Protein AF-A0ABD6FLE9-F1 (afdb_monomer)

Structure (mmCIF, N/CA/C/O backbone):
data_AF-A0ABD6FLE9-F1
#
_entry.id   AF-A0ABD6FLE9-F1
#
loop_
_atom_site.group_PDB
_atom_site.id
_atom_site.type_symbol
_atom_site.label_atom_id
_atom_site.label_alt_id
_atom_site.label_comp_id
_atom_site.label_asym_id
_atom_site.label_entity_id
_atom_site.label_seq_id
_atom_site.pdbx_PDB_ins_code
_atom_site.Cartn_x
_atom_site.Cartn_y
_atom_site.Cartn_z
_atom_site.occupancy
_atom_site.B_iso_or_equiv
_atom_site.auth_seq_id
_atom_site.auth_comp_id
_atom_site.auth_asym_id
_atom_site.auth_atom_id
_atom_site.pdbx_PDB_model_num
ATOM 1 N N . MET A 1 1 ? -10.488 -10.293 -12.423 1.00 70.88 1 MET A N 1
ATOM 2 C CA . MET A 1 1 ? -9.409 -9.292 -12.289 1.00 70.88 1 MET A CA 1
ATOM 3 C C . MET A 1 1 ? -9.300 -8.891 -10.825 1.00 70.88 1 MET A C 1
ATOM 5 O O . MET A 1 1 ? -10.338 -8.878 -10.166 1.00 70.88 1 MET A O 1
ATOM 9 N N . PRO A 1 2 ? -8.090 -8.650 -10.298 1.00 90.94 2 PRO A N 1
ATOM 10 C CA . PRO A 1 2 ? -7.899 -8.196 -8.920 1.00 90.94 2 PRO A CA 1
ATOM 11 C C . PRO A 1 2 ? -8.600 -6.852 -8.661 1.00 90.94 2 PRO A C 1
ATOM 13 O O . PRO A 1 2 ? -8.734 -6.024 -9.560 1.00 90.94 2 PRO A O 1
ATOM 16 N N . ARG A 1 3 ? -9.063 -6.630 -7.425 1.00 94.94 3 ARG A N 1
ATOM 17 C CA . ARG A 1 3 ? -9.631 -5.339 -7.007 1.00 94.94 3 ARG A CA 1
ATOM 18 C C . ARG A 1 3 ? -8.491 -4.407 -6.595 1.00 94.94 3 ARG A C 1
ATOM 20 O O . ARG A 1 3 ? -7.814 -4.668 -5.603 1.00 94.94 3 ARG A O 1
ATOM 27 N N . HIS A 1 4 ? -8.283 -3.334 -7.351 1.00 97.62 4 HIS A N 1
ATOM 28 C CA . HIS A 1 4 ? -7.319 -2.282 -7.020 1.00 97.62 4 HIS A CA 1
ATOM 29 C C . HIS A 1 4 ? -7.989 -1.143 -6.245 1.00 97.62 4 HIS A C 1
ATOM 31 O O . HIS A 1 4 ? -9.197 -0.939 -6.354 1.00 97.62 4 HIS A O 1
ATOM 37 N N . VAL A 1 5 ? -7.192 -0.387 -5.488 1.00 97.62 5 VAL A N 1
ATOM 38 C CA . VAL A 1 5 ? -7.611 0.862 -4.836 1.00 97.62 5 VAL A CA 1
ATOM 39 C C . VAL A 1 5 ? -6.597 1.938 -5.213 1.00 97.62 5 VAL A C 1
ATOM 41 O O . VAL A 1 5 ? -5.568 2.103 -4.550 1.00 97.62 5 VAL A O 1
ATOM 44 N N . LEU A 1 6 ? -6.854 2.632 -6.325 1.00 97.62 6 LEU A N 1
ATOM 45 C CA . LEU A 1 6 ? -5.951 3.650 -6.867 1.00 97.62 6 LEU A CA 1
ATOM 46 C C . LEU A 1 6 ? -6.308 5.045 -6.350 1.00 97.62 6 LEU A C 1
ATOM 48 O O . LEU A 1 6 ? -5.434 5.879 -6.122 1.00 97.62 6 LEU A O 1
ATOM 52 N N . LYS A 1 7 ? -7.593 5.292 -6.124 1.00 96.69 7 LYS A N 1
ATOM 53 C CA . LYS A 1 7 ? -8.146 6.526 -5.566 1.00 96.69 7 LYS A CA 1
ATOM 54 C C . LYS A 1 7 ? -9.378 6.202 -4.728 1.00 96.69 7 LYS A C 1
ATOM 56 O O . LYS A 1 7 ? -9.953 5.125 -4.833 1.00 96.69 7 LYS A O 1
ATOM 61 N N . LEU A 1 8 ? -9.800 7.148 -3.894 1.00 94.25 8 LEU A N 1
ATOM 62 C CA . LEU A 1 8 ? -10.927 6.919 -2.989 1.00 94.25 8 LEU A CA 1
ATOM 63 C C . LEU A 1 8 ? -12.245 6.683 -3.743 1.00 94.25 8 LEU A C 1
ATOM 65 O O . LEU A 1 8 ? -13.047 5.866 -3.315 1.00 94.25 8 LE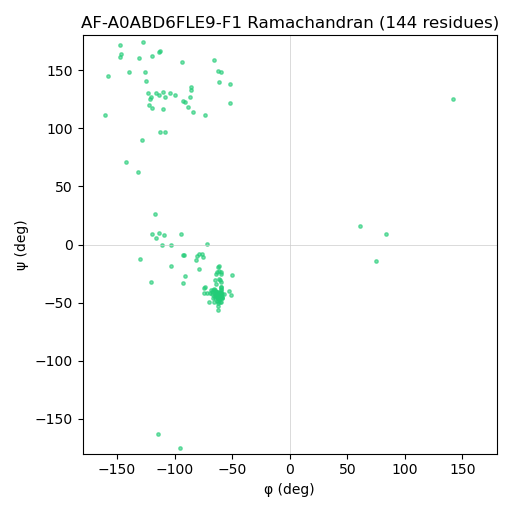U A O 1
ATOM 69 N N . SER A 1 9 ? -12.436 7.337 -4.894 1.00 94.25 9 SER A N 1
ATOM 70 C CA . SER A 1 9 ? -13.621 7.155 -5.744 1.00 94.25 9 SER A CA 1
ATOM 71 C C . SER A 1 9 ? -13.677 5.812 -6.480 1.00 94.25 9 SER A C 1
ATOM 73 O O . SER A 1 9 ? -14.642 5.567 -7.197 1.00 94.25 9 SER A O 1
ATOM 75 N N . ASP A 1 10 ? -12.684 4.935 -6.293 1.00 95.31 10 ASP A N 1
ATOM 76 C CA . ASP A 1 10 ? -12.779 3.525 -6.696 1.00 95.31 10 ASP A CA 1
ATOM 77 C C . ASP A 1 10 ? -13.590 2.691 -5.683 1.00 95.31 10 ASP A C 1
ATOM 79 O O . ASP A 1 10 ? -13.857 1.513 -5.925 1.00 95.31 10 ASP A O 1
ATOM 83 N N . LEU A 1 11 ? -13.947 3.274 -4.534 1.00 95.31 11 LEU A N 1
ATOM 84 C CA . LEU A 1 11 ? -14.779 2.665 -3.502 1.00 95.31 11 LEU A CA 1
ATOM 85 C C . LEU A 1 11 ? -16.186 3.259 -3.566 1.00 95.31 11 LEU A C 1
ATOM 87 O O . LEU A 1 11 ? -16.367 4.478 -3.565 1.00 95.31 11 LEU A O 1
ATOM 91 N N . THR A 1 12 ? -17.187 2.389 -3.578 1.00 96.38 12 THR A N 1
ATOM 92 C CA . THR A 1 12 ? -18.573 2.781 -3.312 1.00 96.38 12 THR A CA 1
ATOM 93 C C . THR A 1 12 ? -18.726 3.249 -1.856 1.00 96.38 12 THR A C 1
ATOM 95 O O . THR A 1 12 ? -17.906 2.884 -1.006 1.00 96.38 12 THR A O 1
ATOM 98 N N . PRO A 1 13 ? -19.772 4.030 -1.525 1.00 94.62 13 PRO A N 1
ATOM 99 C CA . PRO A 1 13 ? -20.042 4.423 -0.141 1.00 94.62 13 PRO A CA 1
ATOM 100 C C . PRO A 1 13 ? -20.119 3.232 0.827 1.00 94.62 13 PRO A C 1
ATOM 102 O O . PRO A 1 13 ? -19.539 3.291 1.911 1.00 94.62 13 PRO A O 1
ATOM 105 N N . ASP A 1 14 ? -20.738 2.126 0.406 1.00 95.88 14 ASP A N 1
ATOM 106 C CA . ASP A 1 14 ? -20.862 0.909 1.216 1.00 95.88 14 ASP A CA 1
ATOM 107 C C . ASP A 1 14 ? -19.505 0.228 1.443 1.00 95.88 14 ASP A C 1
ATOM 109 O O . ASP A 1 14 ? -19.187 -0.181 2.560 1.00 95.88 14 ASP A O 1
ATOM 113 N N . GLU A 1 15 ? -18.662 0.140 0.406 1.00 96.00 15 GLU A N 1
ATOM 114 C CA . GLU A 1 15 ? -17.298 -0.393 0.532 1.00 96.00 15 GLU A CA 1
ATOM 115 C C . GLU A 1 15 ? -16.444 0.478 1.460 1.00 96.00 15 GLU A C 1
ATOM 117 O O . GLU A 1 15 ? -15.712 -0.044 2.303 1.00 96.00 15 GLU A O 1
ATOM 122 N N . LEU A 1 16 ? -16.555 1.804 1.338 1.00 95.00 16 LEU A N 1
ATOM 123 C CA . LEU A 1 16 ? -15.867 2.749 2.212 1.00 95.00 16 LEU A CA 1
ATOM 124 C C . LEU A 1 16 ? -16.305 2.560 3.669 1.00 95.00 16 LEU A C 1
ATOM 126 O O . LEU A 1 16 ? -15.461 2.406 4.553 1.00 95.00 16 LEU A O 1
ATOM 130 N N . GLN A 1 17 ? -17.613 2.515 3.923 1.00 94.25 17 GLN A N 1
ATOM 131 C CA . GLN A 1 17 ? -18.153 2.295 5.261 1.00 94.25 17 GLN A CA 1
ATOM 132 C C . GLN A 1 17 ? -17.702 0.944 5.826 1.00 94.25 17 GLN A C 1
ATOM 134 O O . GLN A 1 17 ? -17.286 0.868 6.984 1.00 94.25 17 GLN A O 1
ATOM 139 N N . HIS A 1 18 ? -17.711 -0.108 5.004 1.00 95.94 18 HIS A N 1
ATOM 140 C CA . HIS A 1 18 ? -17.240 -1.431 5.392 1.00 95.94 18 HIS A CA 1
ATOM 141 C C . HIS A 1 18 ? -15.761 -1.422 5.798 1.00 95.94 18 HIS A C 1
ATOM 143 O O . HIS A 1 18 ? -15.408 -1.973 6.843 1.00 95.94 18 HIS A O 1
ATOM 149 N N . ILE A 1 19 ? -14.897 -0.765 5.015 1.00 96.44 19 ILE A N 1
ATOM 150 C CA . ILE A 1 19 ? -13.466 -0.624 5.321 1.00 96.44 19 ILE A CA 1
ATOM 151 C C . ILE A 1 19 ? -13.269 0.104 6.654 1.00 96.44 19 ILE A C 1
ATOM 153 O O . ILE A 1 19 ? -12.489 -0.354 7.488 1.00 96.44 19 ILE A O 1
ATOM 157 N N . LEU A 1 20 ? -13.992 1.201 6.891 1.00 95.88 20 LEU A N 1
ATOM 158 C CA . LEU A 1 20 ? -13.870 1.986 8.124 1.00 95.88 20 LEU A CA 1
ATOM 159 C C . LEU A 1 20 ? -14.370 1.208 9.350 1.00 95.88 20 LEU A C 1
ATOM 161 O O . LEU A 1 20 ? -13.715 1.205 10.393 1.00 95.88 20 LEU A O 1
ATOM 165 N N . GLN A 1 21 ? -15.479 0.475 9.226 1.00 95.88 21 GLN A N 1
ATOM 166 C CA . GLN A 1 21 ? -15.972 -0.414 10.284 1.00 95.88 21 GLN A CA 1
ATOM 167 C C . GLN A 1 21 ? -15.010 -1.575 10.561 1.00 95.88 21 GLN A C 1
ATOM 169 O O . GLN A 1 21 ? -14.799 -1.950 11.714 1.00 95.88 21 GLN A O 1
ATOM 174 N N . LEU A 1 22 ? -14.414 -2.164 9.521 1.00 97.00 22 LEU A N 1
ATOM 175 C CA . LEU A 1 22 ? -13.400 -3.202 9.681 1.00 97.00 22 LEU A CA 1
ATOM 176 C C . LEU A 1 22 ? -12.149 -2.649 10.373 1.00 97.00 22 LEU A C 1
ATOM 178 O O . LEU A 1 22 ? -11.655 -3.277 11.305 1.00 97.00 22 LEU A O 1
ATOM 182 N N . ALA A 1 23 ? -11.685 -1.459 9.988 1.00 96.75 23 ALA A N 1
ATOM 183 C CA . ALA A 1 23 ? -10.549 -0.804 10.627 1.00 96.75 23 ALA A CA 1
ATOM 184 C C . ALA A 1 23 ? -10.789 -0.570 12.129 1.00 96.75 23 ALA A C 1
ATOM 186 O O . ALA A 1 23 ? -9.907 -0.872 12.934 1.00 96.75 23 ALA A O 1
ATOM 187 N N . ARG A 1 24 ? -11.995 -0.125 12.523 1.00 95.94 24 ARG A N 1
ATOM 188 C CA . ARG A 1 24 ? -12.390 -0.005 13.941 1.00 95.94 24 ARG A CA 1
ATOM 189 C C . ARG A 1 24 ? -12.334 -1.348 14.665 1.00 95.94 24 ARG A C 1
ATOM 191 O O . ARG A 1 24 ? -11.676 -1.450 15.694 1.00 95.94 24 ARG A O 1
ATOM 198 N N . ARG A 1 25 ? -12.936 -2.396 14.092 1.00 96.50 25 ARG A N 1
ATOM 199 C CA . ARG A 1 25 ? -12.933 -3.743 14.690 1.00 96.50 25 ARG A CA 1
ATOM 200 C C . ARG A 1 25 ? -11.522 -4.302 14.878 1.00 96.50 25 ARG A C 1
ATOM 202 O O . ARG A 1 25 ? -11.243 -4.882 15.923 1.00 96.50 25 ARG A O 1
ATOM 209 N N . ILE A 1 26 ? -10.638 -4.113 13.896 1.00 97.44 26 ILE A N 1
ATOM 210 C CA . ILE A 1 26 ? -9.229 -4.527 13.987 1.00 97.44 26 ILE A CA 1
ATOM 211 C C . ILE A 1 26 ? -8.505 -3.737 15.082 1.00 97.44 26 ILE A C 1
ATOM 213 O O . ILE A 1 26 ? -7.737 -4.31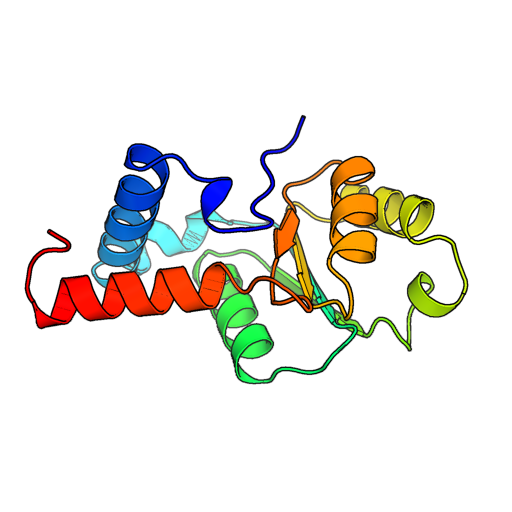5 15.845 1.00 97.44 26 ILE A O 1
ATOM 217 N N . LYS A 1 27 ? -8.748 -2.425 15.181 1.00 96.06 27 LYS A N 1
ATOM 218 C CA . LYS A 1 27 ? -8.141 -1.567 16.208 1.00 96.06 27 LYS A CA 1
ATOM 219 C C . LYS A 1 27 ? -8.594 -1.942 17.624 1.00 96.06 27 LYS A C 1
ATOM 221 O O . LYS A 1 27 ? -7.773 -1.919 18.534 1.00 96.06 27 LYS A O 1
ATOM 226 N N . GLU A 1 28 ? -9.868 -2.291 17.801 1.00 96.50 28 GLU A N 1
ATOM 227 C CA . GLU A 1 28 ? -10.450 -2.703 19.086 1.00 96.50 28 GLU A CA 1
ATOM 228 C C . GLU A 1 28 ? -10.028 -4.124 19.498 1.00 96.50 28 GLU A C 1
ATOM 230 O O . GLU A 1 28 ? -9.792 -4.370 20.677 1.00 96.50 28 GLU A O 1
ATOM 235 N N . ASN A 1 29 ? -9.907 -5.054 18.541 1.00 97.19 29 ASN A N 1
ATOM 236 C CA . ASN A 1 29 ? -9.644 -6.474 18.806 1.00 97.19 29 ASN A CA 1
ATOM 237 C C . ASN A 1 29 ? -8.506 -7.027 17.924 1.00 97.19 29 ASN A C 1
ATOM 239 O O . ASN A 1 29 ? -8.738 -7.942 17.130 1.00 97.19 29 ASN A O 1
ATOM 243 N N . PRO A 1 30 ? -7.268 -6.511 18.034 1.00 96.44 30 PRO A N 1
ATOM 244 C CA . PRO A 1 30 ? -6.176 -6.868 17.123 1.00 96.44 30 PRO A CA 1
ATOM 245 C C . PRO A 1 30 ? -5.842 -8.366 17.132 1.00 96.44 30 PRO A C 1
ATOM 247 O O . PRO A 1 30 ? -5.594 -8.943 16.074 1.00 96.44 30 PRO A O 1
ATOM 250 N N . GLU A 1 31 ? -5.922 -9.018 18.296 1.00 97.19 31 GLU A N 1
ATOM 251 C CA . GLU A 1 31 ? -5.654 -10.456 18.447 1.0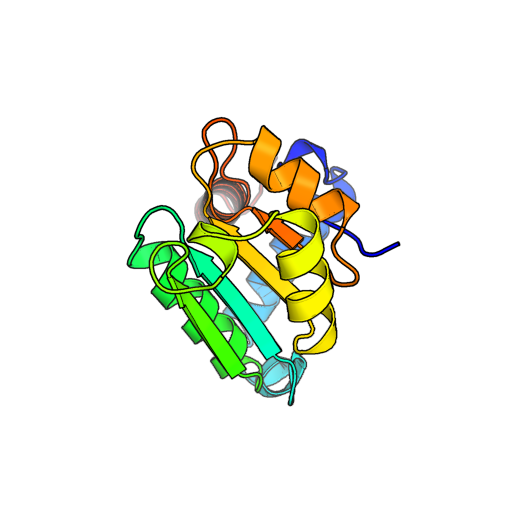0 97.19 31 GLU A CA 1
ATOM 252 C C . GLU A 1 31 ? -6.603 -11.336 17.623 1.00 97.19 31 GLU A C 1
ATOM 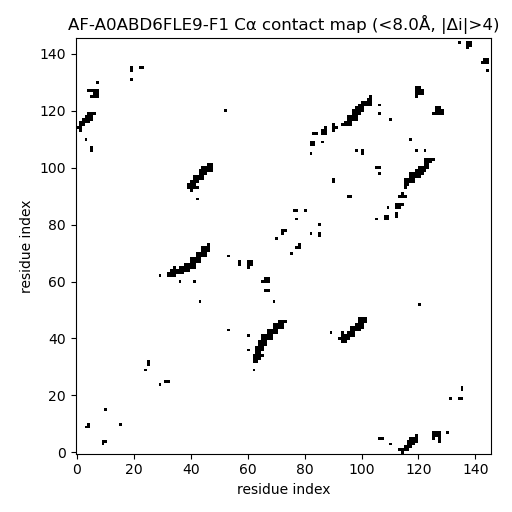254 O O . GLU A 1 31 ? -6.207 -12.395 17.139 1.00 97.19 31 GLU A O 1
ATOM 259 N N . GLN A 1 32 ? -7.840 -10.893 17.373 1.00 97.88 32 GLN A N 1
ATOM 260 C CA . GLN A 1 32 ? -8.782 -11.634 16.528 1.00 97.88 32 GLN A CA 1
ATOM 261 C C . GLN A 1 32 ? -8.295 -11.736 15.071 1.00 97.88 32 GLN A C 1
ATOM 263 O O . GLN A 1 32 ? -8.656 -12.673 14.361 1.00 97.88 32 GLN A O 1
ATOM 268 N N . TYR A 1 33 ? -7.459 -10.794 14.629 1.00 97.81 33 TYR A N 1
ATOM 269 C CA . TYR A 1 33 ? -6.983 -10.686 13.250 1.00 97.81 33 TYR A CA 1
ATOM 270 C C . TYR A 1 33 ? -5.501 -11.049 13.097 1.00 97.81 33 TYR A C 1
ATOM 272 O O . TYR A 1 33 ? -4.951 -10.884 12.007 1.00 97.81 33 TYR A O 1
ATOM 280 N N . HIS A 1 34 ? -4.853 -11.578 14.143 1.00 97.75 34 HIS A N 1
ATOM 281 C CA . HIS A 1 34 ? -3.401 -11.801 14.159 1.00 97.75 34 HIS A CA 1
ATOM 282 C C . HIS A 1 34 ? -2.886 -12.769 13.076 1.00 97.75 34 HIS A C 1
ATOM 284 O O . HIS A 1 34 ? -1.697 -12.793 12.777 1.00 97.75 34 HIS A O 1
ATOM 290 N N . SER A 1 35 ? -3.771 -13.585 12.500 1.00 97.88 35 SER A N 1
ATOM 291 C CA . SER A 1 35 ? -3.471 -14.552 11.437 1.00 97.88 35 SER A CA 1
ATOM 292 C C . SER A 1 35 ? -4.255 -14.293 10.144 1.00 97.88 35 SER A C 1
ATOM 294 O O . SER A 1 35 ? -4.195 -15.099 9.214 1.00 97.88 35 SER A O 1
ATOM 296 N N . ALA A 1 36 ? -4.962 -13.160 10.039 1.00 97.88 36 ALA A N 1
ATOM 297 C CA . ALA 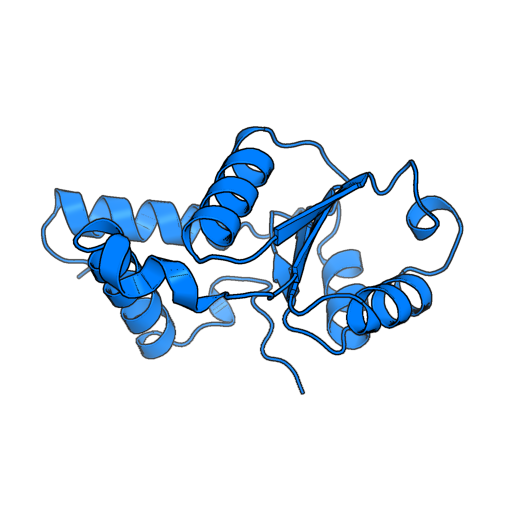A 1 36 ? -5.804 -12.827 8.884 1.00 97.88 36 ALA A CA 1
ATOM 298 C C . ALA A 1 36 ? -5.025 -12.761 7.555 1.00 97.88 36 ALA A C 1
ATOM 300 O O . ALA A 1 36 ? -5.589 -12.985 6.486 1.00 97.88 36 ALA A O 1
ATOM 301 N N . ALA A 1 37 ? -3.723 -12.488 7.624 1.00 97.81 37 ALA A N 1
ATOM 302 C CA . ALA A 1 37 ? -2.795 -12.464 6.504 1.00 97.81 37 ALA A CA 1
ATOM 303 C C . ALA A 1 37 ? -1.697 -13.534 6.640 1.00 97.81 37 ALA A C 1
ATOM 305 O O . ALA A 1 37 ? -0.604 -13.361 6.102 1.00 97.8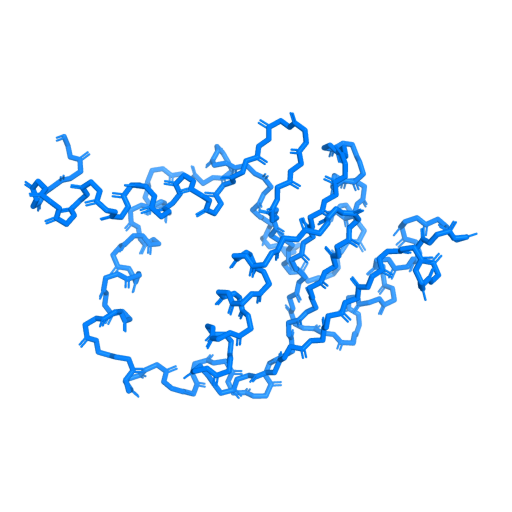1 37 ALA A O 1
ATOM 306 N N . HIS A 1 38 ? -1.960 -14.640 7.348 1.00 98.12 38 HIS A N 1
ATOM 307 C CA . HIS A 1 38 ? -0.969 -15.687 7.589 1.00 98.12 38 HIS A CA 1
ATOM 308 C C . HIS A 1 38 ? -0.304 -16.156 6.286 1.00 98.12 38 HIS A C 1
ATOM 310 O O . HIS A 1 38 ? -0.976 -16.629 5.366 1.00 98.12 38 HIS A O 1
ATOM 316 N N . ARG A 1 39 ? 1.032 -16.035 6.231 1.00 97.44 39 ARG A N 1
ATOM 317 C CA . ARG A 1 39 ? 1.880 -16.362 5.063 1.00 97.44 39 ARG A CA 1
ATOM 318 C C . ARG A 1 39 ? 1.581 -15.557 3.791 1.00 97.44 39 ARG A C 1
ATOM 320 O O . ARG A 1 39 ? 2.055 -15.944 2.727 1.00 97.44 39 ARG A O 1
ATOM 327 N N . ARG A 1 40 ? 0.846 -14.447 3.886 1.00 98.31 40 ARG A N 1
ATOM 328 C CA . ARG A 1 40 ? 0.635 -13.523 2.767 1.00 98.31 40 ARG A CA 1
ATOM 329 C C . ARG A 1 40 ? 1.781 -12.520 2.680 1.00 98.31 40 ARG A C 1
ATOM 331 O O . ARG A 1 40 ? 2.204 -11.969 3.698 1.00 98.31 40 ARG A O 1
ATOM 338 N N . GLY A 1 41 ? 2.270 -12.286 1.469 1.00 98.19 41 GLY A N 1
ATOM 339 C CA . GLY A 1 41 ? 3.347 -11.351 1.166 1.00 98.19 41 GLY A CA 1
ATOM 340 C C . GLY A 1 41 ? 2.835 -10.017 0.628 1.00 98.19 41 GLY A C 1
ATOM 341 O O . GLY A 1 41 ? 2.092 -9.981 -0.353 1.00 98.19 41 GLY A O 1
ATOM 342 N N . LEU A 1 42 ? 3.287 -8.916 1.226 1.00 98.69 42 LEU A N 1
ATOM 343 C CA . LEU A 1 42 ? 3.029 -7.549 0.776 1.00 98.69 42 LEU A CA 1
ATOM 344 C C . LEU A 1 42 ? 4.302 -6.909 0.218 1.00 98.69 42 LEU A C 1
ATOM 346 O O . LEU A 1 42 ? 5.264 -6.670 0.948 1.00 98.69 42 LEU A O 1
ATOM 350 N N . VAL A 1 43 ? 4.303 -6.571 -1.067 1.00 98.62 43 VAL A N 1
ATOM 351 C CA . VAL A 1 43 ? 5.385 -5.774 -1.657 1.00 98.62 43 VAL A CA 1
ATOM 352 C C . VAL A 1 43 ? 5.081 -4.292 -1.479 1.00 98.62 43 VAL A C 1
ATOM 354 O O . VAL A 1 43 ? 4.012 -3.815 -1.855 1.00 98.62 43 VAL A O 1
ATOM 357 N N . LEU A 1 44 ? 6.036 -3.558 -0.911 1.00 98.50 44 LEU A N 1
ATOM 358 C CA . LEU A 1 44 ? 5.986 -2.112 -0.726 1.00 98.50 44 LEU A CA 1
ATOM 359 C C . LEU A 1 44 ? 6.978 -1.457 -1.689 1.00 98.50 44 LEU A C 1
ATOM 361 O O . LEU A 1 44 ? 8.170 -1.386 -1.391 1.00 98.50 44 LEU A O 1
ATOM 365 N N . LEU A 1 45 ? 6.497 -0.994 -2.840 1.00 98.44 45 LEU A N 1
ATOM 366 C CA . LEU A 1 45 ? 7.321 -0.345 -3.857 1.00 98.44 45 LEU A CA 1
ATOM 367 C C . LEU A 1 45 ? 7.328 1.175 -3.666 1.00 98.44 45 LEU A C 1
ATOM 369 O O . LEU A 1 45 ? 6.279 1.822 -3.697 1.00 98.44 45 LEU A O 1
ATOM 373 N N . PHE A 1 46 ? 8.518 1.755 -3.521 1.00 98.44 46 PHE A N 1
ATOM 374 C CA . PHE A 1 46 ? 8.706 3.190 -3.326 1.00 98.44 46 PHE A CA 1
ATOM 375 C C . PHE A 1 46 ? 9.555 3.807 -4.438 1.00 98.44 46 PHE A C 1
ATOM 377 O O . PHE A 1 46 ? 10.742 3.522 -4.546 1.00 98.44 46 PHE A O 1
ATOM 384 N N . GLU A 1 47 ? 8.970 4.730 -5.201 1.00 97.56 47 GLU A N 1
ATOM 385 C CA . GLU A 1 47 ? 9.709 5.681 -6.048 1.00 97.56 47 GLU A CA 1
ATOM 386 C C . GLU A 1 47 ? 10.018 6.989 -5.292 1.00 97.56 47 GLU A C 1
ATOM 388 O O . GLU A 1 47 ? 10.993 7.685 -5.565 1.00 97.56 47 GLU A O 1
ATOM 393 N N . LYS A 1 48 ? 9.184 7.329 -4.300 1.00 95.19 48 LYS A N 1
ATOM 394 C CA . LYS A 1 48 ? 9.399 8.432 -3.350 1.00 95.19 48 LYS A CA 1
ATOM 395 C C . LYS A 1 48 ? 9.376 7.880 -1.931 1.00 95.19 48 LYS A C 1
ATOM 397 O O . LYS A 1 48 ? 8.418 7.203 -1.558 1.00 95.19 48 LYS A O 1
ATOM 402 N N . THR A 1 49 ? 10.371 8.217 -1.117 1.00 91.31 49 THR A N 1
ATOM 403 C CA . THR A 1 49 ? 10.472 7.731 0.266 1.00 91.31 49 THR A CA 1
ATOM 404 C C . THR A 1 49 ? 9.296 8.195 1.140 1.00 91.31 49 THR A C 1
ATOM 406 O O . THR A 1 49 ? 8.695 9.251 0.923 1.00 91.31 49 THR A O 1
ATOM 409 N N . SER A 1 50 ? 8.931 7.381 2.135 1.00 95.38 50 SER A N 1
ATOM 410 C CA . SER A 1 50 ? 7.957 7.744 3.173 1.00 95.38 50 SER A CA 1
ATOM 411 C C . SER A 1 50 ? 8.105 6.851 4.398 1.00 95.38 50 SER A C 1
ATOM 413 O O . SER A 1 50 ? 7.748 5.672 4.362 1.00 95.38 50 SER A O 1
ATOM 415 N N . THR A 1 51 ? 8.573 7.425 5.509 1.00 96.38 51 THR A N 1
ATOM 416 C CA . THR A 1 51 ? 8.687 6.706 6.786 1.00 96.38 51 THR A CA 1
ATOM 417 C C . THR A 1 51 ? 7.324 6.249 7.290 1.00 96.38 51 THR A C 1
ATOM 419 O O . THR A 1 51 ? 7.165 5.094 7.664 1.00 96.38 51 THR A O 1
ATOM 422 N N . ARG A 1 52 ? 6.319 7.136 7.252 1.00 96.69 52 ARG A N 1
ATOM 423 C CA . ARG A 1 52 ? 4.973 6.858 7.778 1.00 96.69 52 ARG A CA 1
ATOM 424 C C . ARG A 1 52 ? 4.289 5.728 7.019 1.00 96.69 52 ARG A C 1
ATOM 426 O O . ARG A 1 52 ? 3.809 4.794 7.645 1.00 96.69 52 ARG A O 1
ATOM 433 N N . THR A 1 53 ? 4.299 5.792 5.687 1.00 96.00 53 THR A N 1
ATOM 434 C CA . THR A 1 53 ? 3.696 4.755 4.837 1.00 96.00 53 THR A CA 1
ATOM 435 C C . THR A 1 53 ? 4.438 3.431 4.991 1.00 96.00 53 THR A C 1
ATOM 437 O O . THR A 1 53 ? 3.811 2.397 5.170 1.00 96.00 53 THR A O 1
ATOM 440 N N . SER A 1 54 ? 5.772 3.444 4.956 1.00 96.81 54 SER A N 1
ATOM 441 C CA . SER A 1 54 ? 6.548 2.209 5.082 1.00 96.81 54 SER A CA 1
ATOM 442 C C . SER A 1 54 ? 6.312 1.536 6.434 1.00 96.81 54 SER A C 1
ATOM 444 O O . SER A 1 54 ? 5.963 0.360 6.485 1.00 96.81 54 SER A O 1
ATOM 446 N N . LEU A 1 55 ? 6.425 2.288 7.531 1.00 98.06 55 LEU A N 1
ATOM 447 C CA . LEU A 1 55 ? 6.258 1.743 8.874 1.00 98.06 55 LEU A CA 1
ATOM 448 C C . LEU A 1 55 ? 4.835 1.222 9.114 1.00 98.06 55 LEU A C 1
ATOM 450 O O . LEU A 1 55 ? 4.680 0.132 9.662 1.00 98.06 55 LEU A O 1
ATOM 454 N N . SER A 1 56 ? 3.800 1.963 8.697 1.00 97.94 56 SER A N 1
ATOM 455 C CA . SER A 1 56 ? 2.410 1.573 8.958 1.00 97.94 56 SER A CA 1
ATOM 456 C C . SER A 1 56 ? 2.012 0.293 8.224 1.00 97.94 56 SER A C 1
ATOM 458 O O . SER A 1 56 ? 1.423 -0.593 8.839 1.00 97.94 56 SER A O 1
ATOM 460 N N . TYR A 1 57 ? 2.371 0.152 6.944 1.00 98.06 57 TYR A N 1
ATOM 461 C CA . TYR A 1 57 ? 2.043 -1.042 6.164 1.00 98.06 57 TYR A CA 1
ATOM 462 C C . TYR A 1 57 ? 2.825 -2.277 6.624 1.00 98.06 57 TYR A C 1
ATOM 464 O O . TYR A 1 57 ? 2.234 -3.350 6.742 1.00 98.06 57 TYR A O 1
ATOM 472 N N . GLN A 1 58 ? 4.124 -2.133 6.924 1.00 98.44 58 GLN A N 1
ATOM 473 C CA . GLN A 1 58 ? 4.930 -3.239 7.456 1.00 98.44 58 GLN A CA 1
ATOM 474 C C . GLN A 1 58 ? 4.380 -3.721 8.803 1.00 98.44 58 GLN A C 1
ATOM 476 O O . GLN A 1 58 ? 4.170 -4.916 8.995 1.00 98.44 58 GLN A O 1
ATOM 481 N N . ALA A 1 59 ? 4.080 -2.793 9.718 1.00 98.19 59 ALA A N 1
ATOM 482 C CA . ALA A 1 59 ? 3.496 -3.138 11.009 1.00 98.19 59 ALA A CA 1
ATOM 483 C C . ALA A 1 59 ? 2.116 -3.795 10.856 1.00 98.19 59 ALA A C 1
ATOM 485 O O . ALA A 1 59 ? 1.828 -4.761 11.558 1.00 98.19 59 ALA A O 1
ATOM 486 N N . ALA A 1 60 ? 1.272 -3.303 9.943 1.00 97.62 60 ALA A N 1
ATOM 487 C CA . ALA A 1 60 ? -0.056 -3.861 9.708 1.00 97.62 60 ALA A CA 1
ATOM 488 C C . ALA A 1 60 ? 0.007 -5.315 9.220 1.00 97.62 60 ALA A C 1
ATOM 490 O O . ALA A 1 60 ? -0.620 -6.180 9.828 1.00 97.62 60 ALA A O 1
ATOM 491 N N . ILE A 1 61 ? 0.779 -5.607 8.164 1.00 98.25 61 ILE A N 1
ATOM 492 C CA . ILE A 1 61 ? 0.845 -6.971 7.617 1.00 98.25 61 ILE A CA 1
ATOM 493 C C . ILE A 1 61 ? 1.499 -7.949 8.600 1.00 98.25 61 ILE A C 1
ATOM 495 O O . ILE A 1 61 ? 1.001 -9.061 8.763 1.00 98.25 61 ILE A O 1
ATOM 499 N N . ALA A 1 62 ? 2.544 -7.514 9.314 1.00 98.31 62 ALA A N 1
ATOM 500 C CA . ALA A 1 62 ? 3.222 -8.331 10.316 1.00 98.31 62 ALA A CA 1
ATOM 501 C C . ALA A 1 62 ? 2.295 -8.678 11.488 1.00 98.31 62 ALA A C 1
ATOM 503 O O . ALA A 1 62 ? 2.233 -9.830 11.907 1.00 98.31 62 ALA A O 1
ATOM 504 N N . ARG A 1 63 ? 1.513 -7.704 11.977 1.00 97.94 63 ARG A N 1
ATOM 505 C CA . ARG A 1 63 ? 0.506 -7.935 13.026 1.00 97.94 63 ARG A CA 1
ATOM 506 C C . ARG A 1 63 ? -0.598 -8.892 12.595 1.00 97.94 63 ARG A C 1
ATOM 508 O O . ARG A 1 63 ? -1.203 -9.492 13.464 1.00 97.94 63 ARG A O 1
ATOM 515 N N . MET A 1 64 ? -0.851 -9.033 11.295 1.00 98.19 64 MET A N 1
ATOM 516 C CA . MET A 1 64 ? -1.823 -9.981 10.739 1.00 98.19 64 MET A CA 1
ATOM 517 C C . MET A 1 64 ? -1.189 -11.325 10.324 1.00 98.19 64 MET A C 1
ATOM 519 O O . MET A 1 64 ? -1.855 -12.140 9.685 1.00 98.19 64 MET A O 1
ATOM 523 N N . GLY A 1 65 ? 0.083 -11.573 10.662 1.00 98.19 65 GLY A N 1
ATOM 524 C CA . GLY A 1 65 ? 0.770 -12.849 10.416 1.00 98.19 65 GLY A CA 1
ATOM 525 C C . GLY A 1 65 ? 1.360 -13.000 9.010 1.00 98.19 65 GLY A C 1
ATOM 526 O O . GLY A 1 65 ? 1.788 -14.093 8.625 1.00 98.19 65 GLY A O 1
ATOM 527 N N . GLY A 1 66 ? 1.367 -11.922 8.228 1.00 98.38 66 GLY A N 1
ATOM 528 C CA . GLY A 1 66 ? 2.018 -11.868 6.926 1.00 98.38 66 GLY A CA 1
ATOM 529 C C . GLY A 1 66 ? 3.429 -11.290 7.006 1.00 98.38 66 GLY A C 1
ATOM 530 O O . GLY A 1 66 ? 3.955 -10.993 8.078 1.00 98.38 66 GLY A O 1
ATOM 531 N N . TYR A 1 67 ? 4.046 -11.113 5.845 1.00 98.38 67 TYR A N 1
ATOM 532 C CA . TYR A 1 67 ? 5.368 -10.508 5.715 1.00 98.38 67 TYR A CA 1
ATOM 533 C C . TYR A 1 67 ? 5.352 -9.417 4.651 1.00 98.38 67 TYR A C 1
ATOM 535 O O . TYR A 1 67 ? 4.483 -9.376 3.780 1.00 98.38 67 TYR A O 1
ATOM 543 N N . SER A 1 68 ? 6.336 -8.528 4.709 1.00 98.25 68 SER A N 1
ATOM 544 C CA . SER A 1 68 ? 6.514 -7.472 3.717 1.00 98.25 68 SER A CA 1
ATOM 545 C C . SER A 1 68 ? 7.907 -7.484 3.116 1.00 98.25 68 SER A C 1
ATOM 547 O O . SER A 1 68 ? 8.880 -7.778 3.807 1.00 98.25 68 SER A O 1
ATOM 549 N N . VAL A 1 69 ? 8.001 -7.070 1.855 1.00 98.06 69 VAL A N 1
ATOM 550 C CA . VAL A 1 69 ? 9.264 -6.800 1.164 1.00 98.06 69 VAL A CA 1
ATOM 551 C C . VAL A 1 69 ? 9.244 -5.352 0.691 1.00 98.06 69 VAL A C 1
ATOM 553 O O . VAL A 1 69 ? 8.362 -4.957 -0.070 1.00 98.06 69 VAL A O 1
ATOM 556 N N . VAL A 1 70 ? 10.201 -4.548 1.151 1.00 98.06 70 VAL A N 1
ATOM 557 C CA . VAL A 1 70 ? 10.341 -3.149 0.728 1.00 98.06 70 VAL A CA 1
ATOM 558 C C . VAL A 1 70 ? 11.263 -3.088 -0.481 1.00 98.06 70 VAL A C 1
ATOM 560 O O . VAL A 1 70 ? 12.412 -3.517 -0.405 1.00 98.06 70 VAL A O 1
ATOM 563 N N . LEU A 1 71 ? 10.767 -2.529 -1.581 1.00 97.88 71 LEU A N 1
ATOM 564 C CA . LEU A 1 71 ? 11.523 -2.314 -2.806 1.00 97.88 71 LEU A CA 1
ATOM 565 C C . LEU A 1 71 ? 11.707 -0.817 -3.047 1.00 97.88 71 LEU A C 1
ATOM 567 O O . LEU A 1 71 ? 10.750 -0.041 -3.053 1.00 97.88 71 LEU A O 1
ATOM 571 N N . ASP A 1 72 ? 12.955 -0.424 -3.271 1.00 97.88 72 ASP A N 1
ATOM 572 C CA . ASP A 1 72 ? 13.307 0.897 -3.779 1.00 97.88 72 ASP A CA 1
ATOM 573 C C . ASP A 1 72 ? 13.291 0.834 -5.309 1.00 97.88 72 ASP A C 1
ATOM 575 O O . ASP A 1 72 ? 14.044 0.067 -5.919 1.00 97.88 72 ASP A O 1
ATOM 579 N N . TRP A 1 73 ? 12.419 1.629 -5.932 1.00 97.81 73 TRP A N 1
ATOM 580 C CA . TRP A 1 73 ? 12.271 1.688 -7.385 1.00 97.81 73 TRP A CA 1
ATOM 581 C C . TRP A 1 73 ? 13.621 1.905 -8.072 1.00 97.81 73 TRP A C 1
ATOM 583 O O . TRP A 1 73 ? 13.938 1.238 -9.051 1.00 97.81 73 TRP A O 1
ATOM 593 N N . HIS A 1 74 ? 14.448 2.805 -7.536 1.00 97.00 74 HIS A N 1
ATOM 594 C CA . HIS A 1 74 ? 15.709 3.207 -8.153 1.00 97.00 74 HIS A CA 1
ATOM 595 C C . HIS A 1 74 ? 16.831 2.171 -7.985 1.00 97.00 74 HIS A C 1
ATOM 597 O O . HIS A 1 74 ? 17.885 2.313 -8.600 1.00 97.00 74 HIS A O 1
ATOM 603 N N 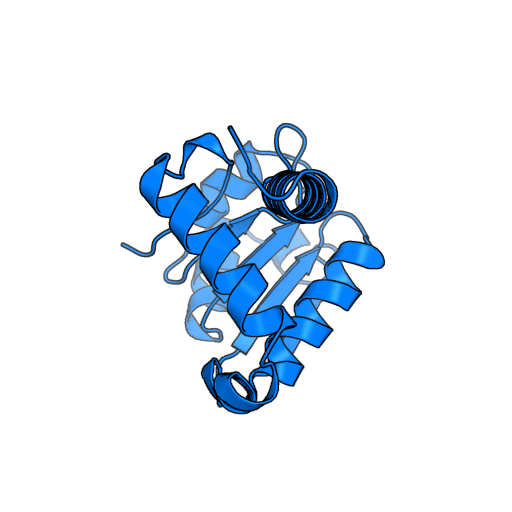. LYS A 1 75 ? 16.613 1.128 -7.173 1.00 97.25 75 LYS A N 1
ATOM 604 C CA . LYS A 1 75 ? 17.577 0.043 -6.913 1.00 97.25 75 LYS A CA 1
ATOM 605 C C . LYS A 1 75 ? 17.117 -1.316 -7.441 1.00 97.25 75 LYS A C 1
ATOM 607 O O . LYS A 1 75 ? 17.712 -2.335 -7.105 1.00 97.25 75 LYS A O 1
ATOM 612 N N . THR A 1 76 ? 16.045 -1.344 -8.222 1.00 97.12 76 THR A N 1
ATOM 613 C CA . THR A 1 76 ? 15.457 -2.567 -8.781 1.00 97.12 76 THR A CA 1
ATOM 614 C C . THR A 1 76 ? 15.291 -2.427 -10.290 1.00 97.12 76 THR A C 1
ATOM 616 O O . THR A 1 76 ? 15.517 -1.354 -10.855 1.00 97.12 76 THR A O 1
ATOM 619 N N . ASN A 1 77 ? 14.882 -3.507 -10.957 1.00 97.38 77 ASN A N 1
ATOM 620 C CA . ASN A 1 77 ? 14.680 -3.494 -12.404 1.00 97.38 77 ASN A CA 1
ATOM 621 C C . ASN A 1 77 ? 13.590 -2.506 -12.845 1.00 97.38 77 ASN A C 1
ATOM 623 O O . ASN A 1 77 ? 13.660 -2.026 -13.968 1.00 97.38 77 ASN A O 1
ATOM 627 N N . TYR A 1 78 ? 12.695 -2.065 -11.952 1.00 97.25 78 TYR A N 1
ATOM 628 C CA . TYR A 1 78 ? 11.776 -0.946 -12.207 1.00 97.25 78 TYR A CA 1
ATOM 629 C C . TYR A 1 78 ? 12.465 0.327 -12.745 1.00 97.25 78 TYR A C 1
ATOM 631 O O . TYR A 1 78 ? 11.826 1.122 -13.433 1.00 97.25 78 TYR A O 1
ATOM 639 N N . ALA A 1 79 ? 13.754 0.545 -12.456 1.00 96.50 79 ALA A N 1
ATOM 640 C CA . ALA A 1 79 ? 14.515 1.681 -12.978 1.00 96.50 79 ALA A CA 1
ATOM 641 C C . ALA A 1 79 ? 14.996 1.518 -14.432 1.00 96.50 79 ALA A C 1
ATOM 643 O O . ALA A 1 79 ? 15.332 2.517 -15.066 1.00 96.50 79 ALA A O 1
ATOM 644 N N . ILE A 1 80 ? 15.078 0.287 -14.943 1.00 96.50 80 ILE A N 1
ATOM 645 C CA . ILE A 1 80 ? 15.743 -0.030 -16.220 1.00 96.50 80 ILE A CA 1
ATOM 646 C C . ILE A 1 80 ? 14.897 -0.889 -17.170 1.00 96.50 80 ILE A C 1
ATOM 648 O O . ILE A 1 80 ? 15.236 -1.008 -18.345 1.00 96.50 80 ILE A O 1
ATOM 652 N N . THR A 1 81 ? 13.798 -1.472 -16.697 1.00 95.00 81 THR A N 1
ATOM 653 C CA . THR A 1 81 ? 12.836 -2.234 -17.498 1.00 95.00 81 THR A CA 1
ATOM 654 C C . THR A 1 81 ? 11.489 -1.524 -17.549 1.00 95.00 81 THR A C 1
ATOM 656 O O . THR A 1 81 ? 11.203 -0.619 -16.766 1.00 95.00 81 THR A O 1
ATOM 659 N N . SER A 1 82 ? 10.621 -1.951 -18.467 1.00 96.19 82 SER A N 1
ATOM 660 C CA . SER A 1 82 ? 9.244 -1.459 -18.523 1.00 96.19 82 SER A CA 1
ATOM 661 C C . SER A 1 82 ? 8.498 -1.797 -17.226 1.00 96.19 82 SER A C 1
ATOM 663 O O . SER A 1 82 ? 8.626 -2.919 -16.718 1.00 96.19 82 SER A O 1
ATOM 665 N N . VAL A 1 83 ? 7.675 -0.872 -16.734 1.00 97.31 83 VAL A N 1
ATOM 666 C CA . VAL A 1 83 ? 6.885 -1.062 -15.509 1.00 97.31 83 VAL A CA 1
ATOM 667 C C . VAL A 1 83 ? 5.935 -2.259 -15.620 1.00 97.31 83 VAL A C 1
ATOM 669 O O . VAL A 1 83 ? 5.699 -2.952 -14.635 1.00 97.31 83 VAL A O 1
ATOM 672 N N . GLU A 1 84 ? 5.439 -2.539 -16.821 1.00 97.25 84 GLU A N 1
ATOM 673 C CA . GLU A 1 84 ? 4.510 -3.616 -17.140 1.00 97.25 84 GLU A CA 1
ATOM 674 C C . GLU A 1 84 ? 5.130 -4.990 -16.851 1.00 97.25 84 GLU A C 1
ATOM 676 O O . GLU A 1 84 ? 4.595 -5.748 -16.040 1.00 97.25 84 GLU A O 1
ATOM 681 N N . TYR A 1 85 ? 6.291 -5.290 -17.448 1.00 97.00 85 TYR A N 1
ATOM 682 C CA . TYR A 1 85 ? 6.992 -6.561 -17.228 1.00 97.00 85 TYR A CA 1
ATOM 683 C C . TYR A 1 85 ? 7.392 -6.767 -15.767 1.00 97.00 85 TYR A C 1
ATOM 685 O O . TYR A 1 85 ? 7.172 -7.850 -15.218 1.00 97.00 85 TYR A O 1
ATOM 693 N N . GLU A 1 86 ? 7.932 -5.734 -15.119 1.00 97.75 86 GLU A N 1
ATOM 694 C CA . GLU A 1 86 ? 8.375 -5.856 -13.731 1.00 97.75 86 GLU A CA 1
ATOM 695 C C . GLU A 1 86 ? 7.181 -6.043 -12.780 1.00 97.75 86 GLU A C 1
ATOM 697 O O . GLU A 1 86 ? 7.217 -6.900 -11.896 1.00 97.75 86 GLU A O 1
ATOM 702 N N . THR A 1 87 ? 6.065 -5.343 -13.016 1.00 98.06 87 THR A N 1
ATOM 703 C CA . THR A 1 87 ? 4.833 -5.520 -12.229 1.00 98.06 87 THR A CA 1
ATOM 704 C C . THR A 1 87 ? 4.250 -6.925 -12.393 1.00 98.06 87 THR A C 1
ATOM 706 O O . THR A 1 87 ? 3.838 -7.539 -11.404 1.00 98.06 87 THR A O 1
ATOM 709 N N . GLN A 1 88 ? 4.259 -7.482 -13.610 1.00 97.50 88 GLN A N 1
ATOM 710 C CA . GLN A 1 88 ? 3.814 -8.859 -13.857 1.00 97.50 88 GLN A CA 1
ATOM 711 C C . GLN A 1 88 ? 4.689 -9.883 -13.125 1.00 97.50 88 GLN A C 1
ATOM 713 O O . GLN A 1 88 ? 4.169 -10.858 -12.581 1.00 97.50 88 GLN A O 1
ATOM 718 N N . TYR A 1 89 ? 6.010 -9.686 -13.096 1.00 97.69 89 TYR A N 1
ATOM 719 C CA . TYR A 1 89 ? 6.923 -10.557 -12.355 1.00 97.69 89 TYR A CA 1
ATOM 720 C C . TYR A 1 89 ? 6.691 -10.468 -10.843 1.00 97.69 89 TYR A C 1
ATOM 722 O O . TYR A 1 89 ? 6.516 -11.496 -10.182 1.00 97.69 89 TYR A O 1
ATOM 730 N N . VAL A 1 90 ? 6.624 -9.252 -10.295 1.00 97.88 90 VAL A N 1
ATOM 731 C CA . VAL A 1 90 ? 6.383 -9.028 -8.862 1.00 97.88 90 VAL A CA 1
ATOM 732 C C . VAL A 1 90 ? 5.050 -9.634 -8.423 1.00 97.88 90 VAL A C 1
ATOM 734 O O . VAL A 1 90 ? 4.996 -10.292 -7.385 1.00 97.88 90 VAL A O 1
ATOM 737 N N . SER A 1 91 ? 4.002 -9.508 -9.241 1.00 97.56 91 SER A N 1
ATOM 738 C CA . SER A 1 91 ? 2.674 -10.065 -8.945 1.00 97.56 91 SER A CA 1
ATOM 739 C C . SER A 1 91 ? 2.661 -11.586 -8.754 1.00 97.56 91 SER A C 1
ATOM 741 O O . SER A 1 91 ? 1.765 -12.103 -8.102 1.00 97.56 91 SER A O 1
ATOM 743 N N . ARG A 1 92 ? 3.638 -12.324 -9.302 1.00 97.06 92 ARG A N 1
ATOM 744 C CA . ARG A 1 92 ? 3.748 -13.786 -9.126 1.00 97.06 92 ARG A CA 1
ATOM 745 C C . ARG A 1 92 ? 4.394 -14.197 -7.801 1.00 97.06 92 ARG A C 1
ATOM 747 O O . ARG A 1 92 ? 4.349 -15.369 -7.446 1.00 97.06 92 ARG A O 1
ATOM 754 N N . ASN A 1 93 ? 5.024 -13.254 -7.103 1.00 97.25 93 ASN A N 1
ATOM 755 C CA . ASN A 1 93 ? 5.857 -13.504 -5.924 1.00 97.25 93 ASN A CA 1
ATOM 756 C C . ASN A 1 93 ? 5.294 -12.860 -4.643 1.00 97.25 93 ASN A C 1
ATOM 758 O O . ASN A 1 93 ? 5.952 -12.865 -3.602 1.00 97.25 93 ASN A O 1
ATOM 762 N N . CYS A 1 94 ? 4.097 -12.277 -4.711 1.00 97.94 94 CYS A N 1
ATOM 763 C CA . CYS A 1 94 ? 3.418 -11.659 -3.577 1.00 97.94 94 CYS A CA 1
ATOM 764 C C . CYS A 1 94 ? 1.900 -11.814 -3.703 1.00 97.94 94 CYS A C 1
ATOM 766 O O . CYS A 1 94 ? 1.403 -12.265 -4.729 1.00 97.94 94 CYS A O 1
ATOM 768 N N . ASP A 1 95 ? 1.169 -11.439 -2.656 1.00 98.44 95 ASP A N 1
ATOM 769 C CA . ASP A 1 95 ? -0.296 -11.476 -2.624 1.00 98.44 95 ASP A CA 1
ATOM 770 C C . ASP A 1 95 ? -0.917 -10.089 -2.811 1.00 98.44 95 ASP A C 1
ATOM 772 O O . ASP A 1 95 ? -2.105 -9.975 -3.110 1.00 98.44 95 ASP A O 1
ATOM 776 N N . ILE A 1 96 ? -0.136 -9.029 -2.596 1.00 98.38 96 ILE A N 1
ATOM 777 C CA . ILE A 1 96 ? -0.578 -7.642 -2.700 1.00 98.38 96 ILE A CA 1
ATOM 778 C C . ILE A 1 96 ? 0.613 -6.711 -2.934 1.00 98.38 96 ILE A C 1
ATOM 780 O O . ILE A 1 96 ? 1.703 -6.907 -2.389 1.00 98.38 96 ILE A O 1
ATOM 784 N N . ILE A 1 97 ? 0.384 -5.664 -3.724 1.00 98.69 97 ILE A N 1
ATOM 785 C CA . ILE A 1 97 ? 1.353 -4.601 -3.981 1.00 98.69 97 ILE A CA 1
ATOM 786 C C . ILE A 1 97 ? 0.794 -3.292 -3.426 1.00 98.69 97 ILE A C 1
ATOM 788 O O . ILE A 1 97 ? -0.331 -2.899 -3.724 1.00 98.69 97 ILE A O 1
ATOM 792 N N . MET A 1 98 ? 1.594 -2.572 -2.651 1.00 98.50 98 MET A N 1
ATOM 793 C CA . MET A 1 98 ? 1.391 -1.149 -2.404 1.00 98.50 98 MET A CA 1
ATOM 794 C C . MET A 1 98 ? 2.484 -0.392 -3.147 1.00 98.50 98 MET A C 1
ATOM 796 O O . MET A 1 98 ? 3.667 -0.684 -2.974 1.00 98.50 98 MET A O 1
ATOM 800 N N . ALA A 1 99 ? 2.087 0.571 -3.974 1.00 98.44 99 ALA A N 1
ATOM 801 C CA . ALA A 1 99 ? 3.012 1.366 -4.767 1.00 98.44 99 ALA A CA 1
ATOM 802 C C . ALA A 1 99 ? 2.872 2.852 -4.433 1.00 98.44 99 ALA A C 1
ATOM 804 O O . ALA A 1 99 ? 1.781 3.421 -4.489 1.00 98.44 99 ALA A O 1
ATOM 805 N N . ARG A 1 100 ? 3.994 3.494 -4.107 1.00 98.25 100 ARG A N 1
ATOM 806 C CA . ARG A 1 100 ? 4.110 4.944 -3.932 1.00 98.25 100 ARG A CA 1
ATOM 807 C C . ARG A 1 100 ? 4.993 5.503 -5.040 1.00 98.25 100 ARG A C 1
ATOM 809 O O . ARG A 1 100 ? 6.221 5.477 -4.938 1.00 98.25 100 ARG A O 1
ATOM 816 N N . VAL A 1 101 ? 4.353 6.002 -6.091 1.00 97.81 101 VAL A N 1
ATOM 817 C CA . VAL A 1 101 ? 4.995 6.429 -7.344 1.00 97.81 101 VAL A CA 1
ATOM 818 C C . VAL A 1 101 ? 4.893 7.939 -7.539 1.00 97.81 101 VAL A C 1
ATOM 820 O O . VAL A 1 101 ? 4.165 8.637 -6.829 1.00 97.81 101 VAL A O 1
ATOM 823 N N . ARG A 1 102 ? 5.660 8.500 -8.473 1.00 97.06 102 ARG A N 1
ATOM 824 C CA . ARG A 1 102 ? 5.585 9.929 -8.793 1.00 97.06 102 ARG A CA 1
ATOM 825 C C . ARG A 1 102 ? 4.334 10.295 -9.572 1.00 97.06 102 ARG A C 1
ATOM 827 O O . ARG A 1 102 ? 3.807 11.361 -9.292 1.00 97.06 102 ARG A O 1
ATOM 834 N N . SER A 1 103 ? 3.870 9.440 -10.486 1.00 97.81 103 SER A N 1
ATOM 835 C CA . SER A 1 103 ? 2.754 9.760 -11.383 1.00 97.81 103 SER A CA 1
ATOM 836 C C . SER A 1 103 ? 1.612 8.745 -11.323 1.00 97.81 103 SER A C 1
ATOM 838 O O . SER A 1 103 ? 1.834 7.532 -11.308 1.00 97.81 103 SER A O 1
ATOM 840 N N . ASN A 1 104 ? 0.377 9.240 -11.385 1.00 97.69 104 ASN A N 1
ATOM 841 C CA . ASN A 1 104 ? -0.832 8.426 -11.489 1.00 97.69 104 ASN A CA 1
ATOM 842 C C . ASN A 1 104 ? -0.838 7.565 -12.763 1.00 97.69 104 ASN A C 1
ATOM 844 O O . ASN A 1 104 ? -1.378 6.460 -12.767 1.00 97.69 104 ASN A O 1
ATOM 848 N N . ARG A 1 105 ? -0.203 8.042 -13.843 1.00 97.69 105 ARG A N 1
ATOM 849 C CA . ARG A 1 105 ? -0.043 7.278 -15.089 1.00 97.69 105 ARG A CA 1
ATOM 850 C C . ARG A 1 105 ? 0.766 6.002 -14.858 1.00 97.69 105 ARG A C 1
ATOM 852 O O . ARG A 1 105 ? 0.335 4.940 -15.294 1.00 97.69 105 ARG A O 1
ATOM 859 N N . THR A 1 106 ? 1.894 6.100 -14.151 1.00 97.62 106 THR A N 1
ATOM 860 C CA . THR A 1 106 ? 2.707 4.934 -13.772 1.00 97.62 106 THR A CA 1
ATOM 861 C C . THR A 1 106 ? 1.881 3.952 -12.949 1.00 97.62 106 THR A C 1
ATOM 863 O O . THR A 1 106 ? 1.877 2.760 -13.237 1.00 97.62 106 THR A O 1
ATOM 866 N N . LEU A 1 107 ? 1.130 4.453 -11.966 1.00 97.94 107 LEU A N 1
ATOM 867 C CA . LEU A 1 107 ? 0.298 3.615 -11.108 1.00 97.94 107 LEU A CA 1
ATOM 868 C C . LEU A 1 107 ? -0.785 2.854 -11.893 1.00 97.94 107 LEU A C 1
ATOM 870 O O . LEU A 1 107 ? -1.013 1.676 -11.635 1.00 97.94 107 LEU A O 1
ATOM 874 N N . LYS A 1 108 ? -1.436 3.506 -12.863 1.00 97.81 108 LYS A N 1
ATOM 875 C CA . LYS A 1 108 ? -2.416 2.862 -13.752 1.00 97.81 108 LYS A CA 1
ATOM 876 C C . LYS A 1 108 ? -1.773 1.778 -14.614 1.00 97.81 108 LYS A C 1
ATOM 878 O O . LYS A 1 108 ? -2.291 0.672 -14.651 1.00 97.81 108 LYS A O 1
ATOM 883 N N . ALA A 1 109 ? -0.609 2.056 -15.206 1.00 97.94 109 ALA A N 1
ATOM 884 C CA . ALA A 1 109 ? 0.131 1.057 -15.979 1.00 97.94 109 ALA A CA 1
ATOM 885 C C . ALA A 1 109 ? 0.506 -0.171 -15.127 1.00 97.94 109 ALA A C 1
ATOM 887 O O . ALA A 1 109 ? 0.405 -1.302 -15.601 1.00 97.94 109 ALA A O 1
ATOM 888 N N . MET A 1 110 ? 0.878 0.035 -13.856 1.00 98.19 110 MET A N 1
ATOM 889 C CA . MET A 1 110 ? 1.062 -1.064 -12.904 1.00 98.19 110 MET A CA 1
ATOM 890 C C . MET A 1 110 ? -0.245 -1.830 -12.665 1.00 98.19 110 MET A C 1
ATOM 892 O O . MET A 1 110 ? -0.248 -3.053 -12.735 1.00 98.19 110 MET A O 1
ATOM 896 N N . ALA A 1 111 ? -1.354 -1.137 -12.393 1.00 97.94 111 ALA A N 1
ATOM 897 C CA . ALA A 1 111 ? -2.647 -1.770 -12.129 1.00 97.94 111 ALA A CA 1
ATOM 898 C C . ALA A 1 111 ? -3.118 -2.639 -13.307 1.00 97.94 111 ALA A C 1
ATOM 900 O O . ALA A 1 111 ? -3.463 -3.798 -13.097 1.00 97.94 111 ALA A O 1
ATOM 901 N N . ASP A 1 112 ? -3.020 -2.129 -14.538 1.00 97.50 112 ASP A N 1
ATOM 902 C CA . ASP A 1 112 ? -3.408 -2.841 -15.764 1.00 97.50 112 ASP A CA 1
ATOM 903 C C . ASP A 1 112 ? -2.593 -4.130 -15.993 1.00 97.50 112 ASP A C 1
ATOM 905 O O . ASP A 1 112 ? -3.044 -5.049 -16.677 1.00 97.50 112 ASP A O 1
ATOM 909 N N . ASN A 1 113 ? -1.396 -4.215 -15.403 1.00 97.81 113 ASN A N 1
ATOM 910 C CA . ASN A 1 113 ? -0.464 -5.335 -15.545 1.00 97.81 113 ASN A CA 1
ATOM 911 C C . ASN A 1 113 ? -0.301 -6.174 -14.268 1.00 97.81 113 ASN A C 1
ATOM 913 O O . ASN A 1 113 ? 0.450 -7.153 -14.261 1.00 97.81 113 ASN A O 1
ATOM 917 N N . SER A 1 114 ? -0.991 -5.813 -13.186 1.00 97.88 114 SER A N 1
ATOM 918 C CA . SER A 1 114 ? -0.903 -6.508 -11.907 1.00 97.88 114 SER A CA 1
ATOM 919 C C . SER A 1 114 ? -1.868 -7.688 -11.862 1.00 97.88 114 SER A C 1
ATOM 921 O O . SER A 1 114 ? -3.050 -7.568 -12.178 1.00 97.88 114 SER A O 1
ATOM 923 N N . GLN A 1 115 ? -1.380 -8.843 -11.410 1.00 97.62 115 GLN A N 1
ATOM 924 C CA . GLN A 1 115 ? -2.219 -10.034 -11.192 1.00 97.62 115 GLN A CA 1
ATOM 925 C C . GLN A 1 115 ? -2.768 -10.104 -9.760 1.00 97.62 115 GLN A C 1
ATOM 927 O O . GLN A 1 115 ? -3.653 -10.909 -9.472 1.00 97.62 115 GLN A O 1
ATOM 932 N N . VAL A 1 116 ? -2.286 -9.221 -8.883 1.00 98.50 116 VAL A N 1
ATOM 933 C CA . VAL A 1 116 ? -2.692 -9.098 -7.479 1.00 98.50 116 VAL A CA 1
ATOM 934 C C . VAL A 1 116 ? -3.268 -7.708 -7.187 1.00 98.50 116 VAL A C 1
ATOM 936 O O . VAL A 1 116 ? -3.063 -6.778 -7.977 1.00 98.50 116 VAL A O 1
ATOM 939 N N . PRO A 1 117 ? -4.011 -7.526 -6.079 1.00 98.31 117 PRO A N 1
ATOM 940 C CA . PRO A 1 117 ? -4.470 -6.209 -5.655 1.00 98.31 117 PRO A CA 1
ATOM 941 C C . PRO A 1 117 ? -3.323 -5.198 -5.576 1.00 98.31 117 PRO A C 1
ATOM 943 O O . PRO A 1 117 ? -2.232 -5.504 -5.093 1.00 98.31 117 PRO A O 1
ATOM 946 N N . LEU A 1 118 ? 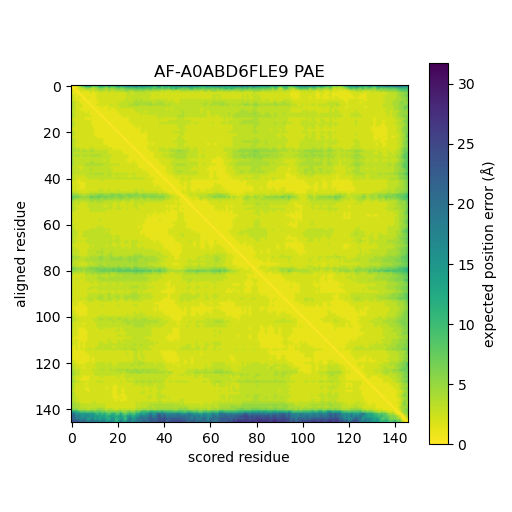-3.599 -3.981 -6.049 1.00 98.19 118 LEU A N 1
ATOM 947 C CA . LEU A 1 118 ? -2.658 -2.865 -6.031 1.00 98.19 118 LEU A CA 1
ATOM 948 C C . LEU A 1 118 ? -3.280 -1.709 -5.249 1.00 98.19 118 LEU A C 1
ATOM 950 O O . LEU A 1 118 ? -4.391 -1.278 -5.565 1.00 98.19 118 LEU A O 1
ATOM 954 N N . ILE A 1 119 ? -2.571 -1.229 -4.231 1.00 98.25 119 ILE A N 1
ATOM 955 C CA . ILE A 1 119 ? -2.979 -0.100 -3.394 1.00 98.25 119 ILE A CA 1
ATOM 956 C C . ILE A 1 119 ? -2.078 1.100 -3.683 1.00 98.25 119 ILE A C 1
ATOM 958 O O . ILE A 1 119 ? -0.850 0.995 -3.645 1.00 98.25 119 ILE A O 1
ATOM 962 N N . ASN A 1 120 ? -2.686 2.263 -3.910 1.00 98.25 120 ASN A N 1
ATOM 963 C CA . ASN A 1 120 ? -1.956 3.519 -4.037 1.00 98.25 120 ASN A CA 1
ATOM 964 C C . ASN A 1 120 ? -1.448 4.024 -2.680 1.00 98.25 120 ASN A C 1
ATOM 966 O O . ASN A 1 120 ? -2.221 4.491 -1.840 1.00 98.25 120 ASN A O 1
ATOM 970 N N . GLY A 1 121 ? -0.131 3.996 -2.489 1.00 96.31 121 GLY A N 1
ATOM 971 C CA . GLY A 1 121 ? 0.542 4.569 -1.324 1.00 96.31 121 GLY A CA 1
ATOM 972 C C . GLY A 1 121 ? 0.764 6.080 -1.372 1.00 96.31 121 GLY A C 1
ATOM 973 O O . GLY A 1 121 ? 1.215 6.627 -0.360 1.00 96.31 121 GLY A O 1
ATOM 974 N N . CYS A 1 122 ? 0.521 6.707 -2.532 1.00 97.31 122 CYS A N 1
ATOM 975 C CA . CYS A 1 122 ? 0.488 8.138 -2.874 1.00 97.31 122 CYS A CA 1
ATOM 976 C C . CYS A 1 122 ? 1.095 8.332 -4.274 1.00 97.31 122 CYS A C 1
ATOM 978 O O . CYS A 1 122 ? 2.254 7.965 -4.493 1.00 97.31 122 CYS A O 1
ATOM 980 N N . ASP A 1 123 ? 0.350 8.973 -5.174 1.00 96.62 123 ASP A N 1
ATOM 981 C CA . ASP A 1 123 ? 0.846 9.497 -6.452 1.00 96.62 123 ASP A CA 1
ATOM 982 C C . ASP A 1 123 ? 0.772 11.040 -6.465 1.00 96.62 123 ASP A C 1
ATOM 984 O O . ASP A 1 123 ? 0.757 11.667 -5.404 1.00 96.62 123 ASP A O 1
ATOM 988 N N . ASP A 1 124 ? 0.849 11.672 -7.634 1.00 96.75 124 ASP A N 1
ATOM 989 C CA . ASP A 1 124 ? 0.718 13.124 -7.818 1.00 96.75 124 ASP A CA 1
ATOM 990 C C . ASP A 1 124 ? -0.724 13.651 -7.715 1.00 96.75 124 ASP A C 1
ATOM 992 O O . ASP A 1 124 ? -0.915 14.862 -7.642 1.00 96.75 124 ASP A O 1
ATOM 996 N N . GLN A 1 125 ? -1.731 12.776 -7.691 1.00 95.69 125 GLN A N 1
ATOM 997 C CA . GLN A 1 125 ? -3.150 13.147 -7.709 1.00 95.69 125 GLN A CA 1
ATOM 998 C C . GLN A 1 125 ? -3.930 12.647 -6.485 1.00 95.69 125 GLN A C 1
ATOM 1000 O O . GLN A 1 125 ? -4.881 13.294 -6.054 1.00 95.69 125 GLN A O 1
ATOM 1005 N N . HIS A 1 126 ? -3.561 11.497 -5.923 1.00 96.19 126 HIS A N 1
ATOM 1006 C CA . HIS A 1 126 ? -4.354 10.785 -4.930 1.00 96.19 126 HIS A CA 1
ATOM 1007 C C . HIS A 1 126 ? -3.492 10.198 -3.809 1.00 96.19 126 HIS A C 1
ATOM 1009 O O . HIS A 1 126 ? -2.358 9.754 -4.003 1.00 96.19 126 HIS A O 1
ATOM 1015 N N . HIS A 1 127 ? -4.087 10.132 -2.616 1.00 95.56 127 HIS A N 1
ATOM 1016 C CA . HIS A 1 127 ? -3.537 9.427 -1.460 1.00 95.56 127 HIS A CA 1
ATOM 1017 C C . HIS A 1 127 ? -4.669 8.742 -0.665 1.00 95.56 127 HIS A C 1
ATOM 1019 O O . HIS A 1 127 ? -5.006 9.180 0.437 1.00 95.56 127 HIS A O 1
ATOM 1025 N N . PRO A 1 128 ? -5.281 7.662 -1.196 1.00 95.81 128 PRO A N 1
ATOM 1026 C CA . PRO A 1 128 ? -6.491 7.078 -0.610 1.00 95.81 128 PRO A CA 1
ATOM 1027 C C . PRO A 1 128 ? -6.287 6.595 0.830 1.00 95.81 128 PRO A C 1
ATOM 1029 O O . PRO A 1 128 ? -7.145 6.827 1.672 1.00 95.81 128 PRO A O 1
ATOM 1032 N N . SER A 1 129 ? -5.134 6.004 1.153 1.00 94.19 129 SER A N 1
ATOM 1033 C CA . SER A 1 129 ? -4.855 5.525 2.515 1.00 94.19 129 SER A CA 1
ATOM 1034 C C . SER A 1 129 ? -4.775 6.643 3.558 1.00 94.19 129 SER A C 1
ATOM 1036 O O . SER A 1 129 ? -5.115 6.405 4.712 1.00 94.19 129 SER A O 1
ATOM 1038 N N . GLN A 1 130 ? -4.344 7.851 3.169 1.00 95.88 130 GLN A N 1
ATOM 1039 C CA . GLN A 1 130 ? -4.359 9.012 4.065 1.00 95.88 130 GLN A CA 1
ATOM 1040 C C . GLN A 1 130 ? -5.803 9.449 4.313 1.00 95.88 130 GLN A C 1
ATOM 1042 O O . GLN A 1 130 ? -6.211 9.542 5.463 1.00 95.88 130 GLN A O 1
ATOM 1047 N N . ALA A 1 131 ? -6.594 9.600 3.246 1.00 95.56 131 ALA A N 1
ATOM 1048 C CA . ALA A 1 131 ? -8.004 9.959 3.364 1.00 95.56 131 ALA A CA 1
ATOM 1049 C C . ALA A 1 131 ? -8.785 8.955 4.231 1.00 95.56 131 ALA A C 1
ATOM 1051 O O . ALA A 1 131 ? -9.555 9.358 5.093 1.00 95.56 131 ALA A O 1
ATOM 1052 N N . LEU A 1 132 ? -8.550 7.648 4.063 1.00 96.12 132 LEU A N 1
ATOM 1053 C CA . LEU A 1 132 ? -9.160 6.608 4.902 1.00 96.12 132 LEU A CA 1
ATOM 1054 C C . LEU A 1 132 ? -8.792 6.756 6.385 1.00 96.12 132 LEU A C 1
ATOM 1056 O O . LEU A 1 132 ? -9.657 6.596 7.245 1.00 96.12 132 LEU A O 1
ATOM 1060 N N . ALA A 1 133 ? -7.531 7.068 6.694 1.00 96.12 133 ALA A N 1
ATOM 1061 C CA . ALA A 1 133 ? -7.098 7.313 8.068 1.00 96.12 133 ALA A CA 1
ATOM 1062 C C . ALA A 1 133 ? -7.754 8.576 8.658 1.00 96.12 133 ALA A C 1
ATOM 1064 O O . ALA A 1 133 ? -8.159 8.568 9.824 1.00 96.12 133 ALA A O 1
ATOM 1065 N N . ASP A 1 134 ? -7.914 9.626 7.851 1.00 95.56 134 ASP A N 1
ATOM 1066 C CA . ASP A 1 134 ? -8.576 10.867 8.257 1.00 95.56 134 ASP A CA 1
ATOM 1067 C C . ASP A 1 134 ? -10.070 10.624 8.529 1.00 95.56 134 ASP A C 1
ATOM 1069 O O . ASP A 1 134 ? -10.568 11.000 9.590 1.00 95.56 134 ASP A O 1
ATOM 1073 N N . PHE A 1 135 ? -10.771 9.903 7.645 1.00 94.81 135 PHE A N 1
ATOM 1074 C CA . PHE A 1 135 ? -12.171 9.516 7.858 1.00 94.81 135 PHE A CA 1
ATOM 1075 C C . PHE A 1 135 ? -12.352 8.660 9.109 1.00 94.81 135 PHE A C 1
ATOM 1077 O O . PHE A 1 135 ? -13.277 8.899 9.882 1.00 94.81 135 PHE A O 1
ATOM 1084 N N . LEU A 1 136 ? -11.463 7.689 9.343 1.00 95.19 136 LEU A N 1
ATOM 1085 C CA . LEU A 1 136 ? -11.499 6.885 10.562 1.00 95.19 136 LEU A CA 1
ATOM 1086 C C . LEU A 1 136 ? -11.344 7.763 11.810 1.00 95.19 136 LEU A C 1
ATOM 1088 O O . LEU A 1 136 ? -12.105 7.613 12.762 1.00 95.19 136 LEU A O 1
ATOM 1092 N N . THR A 1 137 ? -10.403 8.706 11.784 1.00 95.50 137 THR A N 1
ATOM 1093 C CA . THR A 1 137 ? -10.163 9.632 12.899 1.00 95.50 137 THR A CA 1
ATOM 1094 C C . THR A 1 137 ? -11.382 10.516 13.164 1.00 95.50 137 THR A C 1
ATOM 1096 O O . THR A 1 137 ? -11.813 10.640 14.308 1.00 95.50 137 THR A O 1
ATOM 1099 N N . ILE A 1 138 ? -11.987 11.086 12.117 1.00 93.69 138 ILE A N 1
ATOM 1100 C CA . ILE A 1 138 ? -13.212 11.892 12.233 1.00 93.69 138 ILE A CA 1
ATOM 1101 C C . ILE A 1 138 ? -14.344 11.059 12.850 1.00 93.69 138 ILE A C 1
ATOM 1103 O O . ILE A 1 138 ? -15.005 11.519 13.781 1.00 93.69 138 ILE A O 1
ATOM 1107 N N . ALA A 1 139 ? -14.523 9.816 12.392 1.00 90.50 139 ALA A N 1
ATOM 1108 C CA . ALA A 1 139 ? -15.534 8.899 12.918 1.00 90.50 139 ALA A CA 1
ATOM 1109 C C . ALA A 1 139 ? -15.359 8.606 14.415 1.00 90.50 139 ALA A C 1
ATOM 1111 O O . ALA A 1 139 ? -16.341 8.417 15.132 1.00 90.50 139 ALA A O 1
ATOM 1112 N N . GLU A 1 140 ? -14.111 8.512 14.875 1.00 91.44 140 GLU A N 1
ATOM 1113 C CA . GLU A 1 140 ? -13.771 8.243 16.272 1.00 91.44 140 GLU A CA 1
ATOM 1114 C C . GLU A 1 140 ? -13.994 9.468 17.161 1.00 91.44 140 GLU A C 1
ATOM 1116 O O . GLU A 1 140 ? -14.533 9.327 18.256 1.00 91.44 140 GLU A O 1
ATOM 1121 N N . VAL A 1 141 ? -13.628 10.662 16.686 1.00 91.75 141 VAL A N 1
ATOM 1122 C CA . VAL A 1 141 ? -13.792 11.913 17.444 1.00 91.75 141 VAL A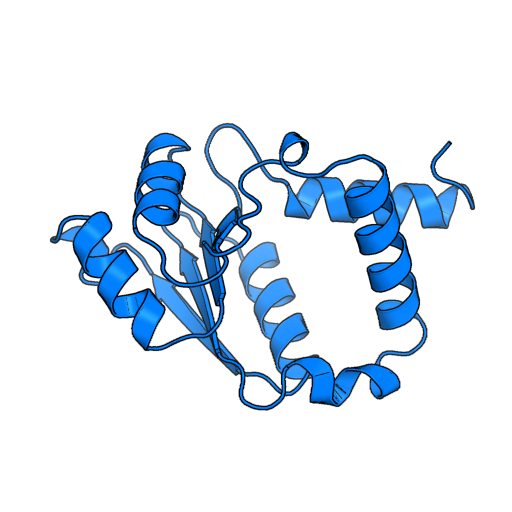 CA 1
ATOM 1123 C C . VAL A 1 141 ? -15.263 12.324 17.540 1.00 91.75 141 VAL A C 1
ATOM 1125 O O . VAL A 1 141 ? -15.717 12.718 18.611 1.00 91.75 141 VAL A O 1
ATOM 1128 N N . ASN A 1 142 ? -16.023 12.198 16.449 1.00 86.81 142 ASN A N 1
ATOM 1129 C CA . ASN A 1 142 ? -17.417 12.652 16.388 1.00 86.81 142 ASN A CA 1
ATOM 1130 C C . ASN A 1 142 ? -18.434 11.552 16.742 1.00 86.81 142 ASN A C 1
ATOM 1132 O O . ASN A 1 142 ? -19.631 11.815 16.841 1.00 86.81 142 ASN A O 1
ATOM 1136 N N . GLY A 1 143 ? -17.991 10.300 16.880 1.00 72.50 143 GLY A N 1
ATOM 1137 C CA . GLY A 1 143 ? -18.851 9.134 17.103 1.00 72.50 143 GLY A CA 1
ATOM 1138 C C . GLY A 1 143 ? -19.625 8.650 15.865 1.00 72.50 143 GLY A C 1
ATOM 1139 O O . GLY A 1 143 ? -20.130 7.525 15.886 1.00 72.50 143 GLY A O 1
ATOM 1140 N N . LYS A 1 144 ? -19.704 9.448 14.788 1.00 68.56 144 LYS A N 1
ATOM 1141 C CA . LYS A 1 144 ? -20.346 9.134 13.495 1.00 68.56 144 LYS A CA 1
ATOM 1142 C C . LYS A 1 144 ? -19.607 9.816 12.330 1.00 68.56 144 LYS A C 1
ATOM 1144 O O . LYS A 1 144 ? -18.839 10.746 12.550 1.00 68.56 144 LYS A O 1
ATOM 1149 N N . LEU A 1 145 ? -19.832 9.320 11.109 1.00 61.78 145 LEU A N 1
ATOM 1150 C CA . LEU A 1 145 ? -19.259 9.831 9.847 1.00 61.78 145 LEU A CA 1
ATOM 1151 C C . LEU A 1 145 ? -20.245 10.654 8.999 1.00 61.78 145 LEU A C 1
ATOM 1153 O O . LEU A 1 145 ? -19.864 11.094 7.918 1.00 61.78 145 LEU A O 1
ATOM 1157 N N . GLU A 1 146 ? -21.485 10.815 9.469 1.00 51.97 146 GLU A N 1
ATOM 1158 C CA . GLU A 1 146 ? -22.533 11.624 8.822 1.00 51.97 146 GLU A CA 1
ATOM 1159 C C . GLU A 1 146 ? -22.360 13.119 9.102 1.00 51.97 146 GLU A C 1
ATOM 1161 O O . GLU A 1 146 ? -22.037 13.463 10.265 1.00 51.97 146 GLU A O 1
#

Mean predicted aligned error: 3.03 Å

Secondary structure (DSSP, 8-state):
----BSSGGGS-HHHHHHHHHHHHHHHH-GGGGTTTTTT-EEEEEESS--HHHHHHHHHHHHHTT-EEEEEEGGGSGGGTS-HHHHHHHHHTS-SEEEEE-S-HHHHHHHHHH-SS-EEES--SS--HHHHHHHHHHHHHHHS---

Solvent-accessible surface area (backbone atoms only — not comparable to full-atom values): 7798 Å² total; per-residue (Å²): 130,53,72,58,41,66,36,62,86,71,46,53,73,66,56,48,50,50,51,48,54,49,51,50,51,44,72,77,41,48,78,85,40,33,58,77,34,56,82,37,33,34,37,39,39,28,69,54,91,53,70,68,62,53,53,52,53,46,52,51,38,43,56,14,38,18,44,68,47,81,40,50,31,86,80,41,63,61,64,80,47,60,56,43,64,48,31,40,55,52,32,76,76,36,61,32,38,34,40,18,39,72,41,55,67,61,52,48,50,31,53,81,34,34,72,29,30,36,36,34,67,26,40,73,84,39,44,33,63,57,54,53,51,50,53,45,50,48,25,66,75,67,73,49,82,126

Sequence (146 aa):
MPRHVLKLSDLTPDELQHILQLARRIKENPEQYHSAAHRRGLVLLFEKTSTRTSLSYQAAIARMGGYSVVLDWHKTNYAITSVEYETQYVSRNCDIIMARVRSNRTLKAMADNSQVPLINGCDDQHHPSQALADFLTIAEVNGKLE

InterPro domains:
  IPR002292 Ornithine/putrescine carbamoyltransferase [PR00102] (44-58)
  IPR002292 Ornithine/putrescine carbamoyltransferase [PR00102] (116-130)
  IPR006130 Aspartate/ornithine carbamoyltransferase [PR00100] (46-65)
  IPR006130 Aspartate/ornithine carbamoyltransferase [PR00100] (127-138)
  IPR006130 Aspartate/ornithine carbamoyltransferase [PS00097] (46-53)
  IPR006132 Aspartate/ornithine carbamoyltransferase, carbamoyl-P binding [PF02729] (3-140)
  IPR036901 Aspartate/ornithine carbamoyltransferase superfamily [G3DSA:3.40.50.1370] (1-146)
  IPR036901 Aspartate/ornithine carbamoyltransferase superfamily [SSF53671] (2-144)

Organism: NCBI:txid37925

Foldseek 3Di:
DAQAPLAQVSDDPVRLVVVLVVVVVCVVCVVVQQQVQAAFEEEEEECDDDPVLVVVVQVVNNSNNYHYDYHYCCPDCVVPDDLLVVLLVVLVVGQEYEYAEAASVSQVSSVVRHPHYYYYCDYPPHHHVVVSVVQSVCCVVVVHSD

Radius of gyration: 15.42 Å; Cα contacts (8 Å, |Δi|>4): 226; chains: 1; bounding box: 40×30×38 Å

Nearest PDB structures (foldseek):
  4a8p-assembly2_D  TM=9.393E-01  e=4.075E-13  Enterococcus faecalis
  7nnw-assembly2_E  TM=9.375E-01  e=6.767E-13  Mycobacterium tuberculosis H37Rv
  3txx-assembly1_A  TM=8.981E-01  e=2.406E-12  Enterococcus faecalis
  4a8t-assembly1_A  TM=9.457E-01  e=2.078E-11  Enterococcus faecalis
  4jhx-assembly1_C  TM=9.122E-01  e=2.625E-10  Vibrio vulnificus CMCP6

pLDDT: mean 95.73, std 6.19, range [51.97, 98.69]